Protein AF-A0A658IE90-F1 (afdb_monomer_lite)

pLDDT: mean 82.8, std 13.81, range [33.78, 94.88]

Structure (mmCIF, N/CA/C/O backbone):
data_AF-A0A658IE90-F1
#
_entry.id   AF-A0A658IE90-F1
#
loop_
_atom_site.group_PDB
_atom_site.id
_atom_site.type_symbol
_atom_site.label_atom_id
_atom_site.label_alt_id
_atom_site.label_comp_id
_atom_site.label_asym_id
_atom_site.label_entity_id
_atom_site.label_seq_id
_atom_site.pdbx_PDB_ins_code
_atom_site.Cartn_x
_atom_site.Cartn_y
_atom_site.Cartn_z
_atom_site.occupancy
_atom_site.B_iso_or_equiv
_atom_site.auth_seq_id
_atom_site.auth_comp_id
_atom_site.auth_asym_id
_atom_site.auth_atom_id
_atom_site.pdbx_PDB_model_num
ATOM 1 N N . GLY A 1 1 ? 12.141 -16.699 -29.900 1.00 36.38 1 GLY A N 1
ATOM 2 C CA . GLY A 1 1 ? 13.460 -17.201 -29.459 1.00 36.38 1 GLY A CA 1
ATOM 3 C C . GLY A 1 1 ? 14.662 -16.369 -29.902 1.00 36.38 1 GLY A C 1
ATOM 4 O O . GLY A 1 1 ? 15.698 -16.481 -29.269 1.00 36.38 1 GLY A O 1
ATOM 5 N N . SER A 1 2 ? 14.572 -15.534 -30.948 1.00 44.06 2 SER A N 1
ATOM 6 C CA . SER A 1 2 ? 15.772 -14.944 -31.572 1.00 44.06 2 SER A CA 1
ATOM 7 C C . SER A 1 2 ? 16.321 -13.663 -30.920 1.00 44.06 2 SER A C 1
ATOM 9 O O . SER A 1 2 ? 17.469 -13.331 -31.166 1.00 44.06 2 SER A O 1
ATOM 11 N N . PHE A 1 3 ? 15.559 -12.940 -30.089 1.00 44.03 3 PHE A N 1
ATOM 12 C CA . PHE A 1 3 ? 15.989 -11.619 -29.586 1.00 44.03 3 PHE A CA 1
ATOM 13 C C . PHE A 1 3 ? 16.935 -11.703 -28.373 1.00 44.03 3 PHE A C 1
ATOM 15 O O . PHE A 1 3 ? 17.897 -10.948 -28.271 1.00 44.03 3 PHE A O 1
ATOM 22 N N . ILE A 1 4 ? 16.714 -12.681 -27.488 1.00 50.12 4 ILE A N 1
ATOM 23 C CA . ILE A 1 4 ? 17.532 -12.902 -26.281 1.00 50.12 4 ILE A CA 1
ATOM 24 C C . ILE A 1 4 ? 18.930 -13.423 -26.659 1.00 50.12 4 ILE A C 1
ATOM 26 O O . ILE A 1 4 ? 19.931 -12.989 -26.092 1.00 50.12 4 ILE A O 1
ATOM 30 N N . GLY A 1 5 ? 19.018 -14.290 -27.676 1.00 41.59 5 GLY A N 1
ATOM 31 C CA . GLY A 1 5 ? 20.291 -14.830 -28.165 1.00 41.59 5 GLY A CA 1
ATOM 32 C C . GLY A 1 5 ? 21.178 -13.788 -28.852 1.00 41.59 5 GLY A C 1
ATOM 33 O O . GLY A 1 5 ? 22.400 -13.841 -28.720 1.00 41.59 5 GLY A O 1
ATOM 34 N N . THR A 1 6 ? 20.582 -12.808 -29.538 1.00 48.62 6 THR A N 1
ATOM 35 C CA . THR A 1 6 ? 21.335 -11.726 -30.187 1.00 48.62 6 THR A CA 1
ATOM 36 C C . THR A 1 6 ? 21.892 -10.739 -29.158 1.00 48.62 6 THR A C 1
ATOM 38 O O . THR A 1 6 ? 23.053 -10.362 -29.262 1.00 48.62 6 THR A O 1
ATOM 41 N N . VAL A 1 7 ? 21.135 -10.395 -28.109 1.00 49.53 7 VAL A N 1
ATOM 42 C CA . VAL A 1 7 ? 21.620 -9.512 -27.027 1.00 49.53 7 VAL A CA 1
ATOM 43 C C . VAL A 1 7 ? 22.708 -10.195 -26.184 1.00 49.53 7 VAL A C 1
ATOM 45 O O . VAL A 1 7 ? 23.719 -9.571 -25.869 1.00 49.53 7 VAL A O 1
ATOM 48 N N . GLY A 1 8 ? 22.562 -11.494 -25.890 1.00 44.91 8 GLY A N 1
ATOM 49 C CA . GLY A 1 8 ? 23.567 -12.266 -25.148 1.00 44.91 8 GLY A CA 1
ATOM 50 C C . GLY A 1 8 ? 24.888 -12.462 -25.903 1.00 44.91 8 GLY A C 1
ATOM 51 O O . GLY A 1 8 ? 25.956 -12.393 -25.301 1.00 44.91 8 GLY A O 1
ATOM 52 N N . ARG A 1 9 ? 24.845 -12.646 -27.232 1.00 43.84 9 ARG A N 1
ATOM 53 C CA . ARG A 1 9 ? 26.059 -12.796 -28.058 1.00 43.84 9 ARG A CA 1
ATOM 54 C C . ARG A 1 9 ? 26.788 -11.483 -28.346 1.00 43.84 9 ARG A C 1
ATOM 56 O O . ARG A 1 9 ? 27.992 -11.522 -28.571 1.00 43.84 9 ARG A O 1
ATOM 63 N N . ILE A 1 10 ? 26.103 -10.339 -28.311 1.00 49.25 10 ILE A N 1
ATOM 64 C CA . ILE A 1 10 ? 26.729 -9.026 -28.552 1.00 49.25 10 ILE A CA 1
ATOM 65 C C . ILE A 1 10 ? 27.572 -8.561 -27.349 1.00 49.25 10 ILE A C 1
ATOM 67 O O . ILE A 1 10 ? 28.514 -7.800 -27.524 1.00 49.25 10 ILE A O 1
ATOM 71 N N . SER A 1 11 ? 27.310 -9.044 -26.129 1.00 47.44 11 SER A N 1
ATOM 72 C CA . SER A 1 11 ? 27.977 -8.513 -24.927 1.00 47.44 11 SER A CA 1
ATOM 73 C C . SER A 1 11 ? 29.372 -9.088 -24.632 1.00 47.44 11 SER A C 1
ATOM 75 O O . SER A 1 11 ? 30.164 -8.459 -23.928 1.00 47.44 11 SER A O 1
ATOM 77 N N . LEU A 1 12 ? 29.721 -10.253 -25.189 1.00 49.41 12 LEU A N 1
ATOM 78 C CA . LEU A 1 12 ? 31.049 -10.852 -24.983 1.00 49.41 12 LEU A CA 1
ATOM 79 C C . LEU A 1 12 ? 32.123 -10.292 -25.930 1.00 49.41 12 LEU A C 1
ATOM 81 O O . LEU A 1 12 ? 33.312 -10.477 -25.677 1.00 49.41 12 LEU A O 1
ATOM 85 N N . CYS A 1 13 ? 31.733 -9.554 -26.973 1.00 51.00 13 CYS A N 1
ATOM 86 C CA . CYS A 1 13 ? 32.655 -8.975 -27.945 1.00 51.00 13 CYS A CA 1
ATOM 87 C C . CYS A 1 13 ? 32.326 -7.490 -28.185 1.00 51.00 13 CYS A C 1
ATOM 89 O O . CYS A 1 13 ? 31.414 -7.175 -28.938 1.00 51.00 13 CYS A O 1
ATOM 91 N N . ASN A 1 14 ? 33.146 -6.603 -27.608 1.00 56.28 14 ASN A N 1
ATOM 92 C CA . ASN A 1 14 ? 33.300 -5.164 -27.905 1.00 56.28 14 ASN A CA 1
ATOM 93 C C . ASN A 1 14 ? 32.402 -4.127 -27.186 1.00 56.28 14 ASN A C 1
ATOM 95 O O . ASN A 1 14 ? 31.186 -4.094 -27.329 1.00 56.28 14 ASN A O 1
ATOM 99 N N . GLY A 1 15 ? 33.081 -3.172 -26.523 1.00 60.97 15 GLY A N 1
ATOM 100 C CA . GLY A 1 15 ? 32.589 -1.837 -26.148 1.00 60.97 15 GLY A CA 1
ATOM 101 C C . GLY A 1 15 ? 32.035 -1.689 -24.724 1.00 60.97 15 GLY A C 1
ATOM 102 O O . GLY A 1 15 ? 31.087 -2.370 -24.343 1.00 60.97 15 GLY A O 1
ATOM 103 N N . GLU A 1 16 ? 32.557 -0.727 -23.951 1.00 72.12 16 GLU A N 1
ATOM 104 C CA . GLU A 1 16 ? 32.006 -0.349 -22.632 1.00 72.12 16 GLU A CA 1
ATOM 105 C C . GLU A 1 16 ? 30.507 0.004 -22.718 1.00 72.12 16 GLU A C 1
ATOM 107 O O . GLU A 1 16 ? 29.710 -0.410 -21.879 1.00 72.12 16 GLU A O 1
ATOM 112 N N . ASN A 1 17 ? 30.094 0.662 -23.806 1.00 75.88 17 ASN A N 1
ATOM 113 C CA . ASN A 1 17 ? 28.702 1.035 -24.071 1.00 75.88 17 ASN A CA 1
ATOM 114 C C . ASN A 1 17 ? 27.740 -0.159 -24.194 1.00 75.88 17 ASN A C 1
ATOM 116 O O . ASN A 1 17 ? 26.592 -0.062 -23.759 1.00 75.88 17 ASN A O 1
ATOM 120 N N . GLU A 1 18 ? 28.172 -1.285 -24.767 1.00 80.06 18 GLU A N 1
ATOM 121 C CA . GLU A 1 18 ? 27.313 -2.471 -24.904 1.00 80.06 18 GLU A CA 1
ATOM 122 C C . GLU A 1 18 ? 27.158 -3.207 -23.565 1.00 80.06 18 GLU A C 1
ATOM 124 O O . GLU A 1 18 ? 26.093 -3.758 -23.275 1.00 80.06 18 GLU A O 1
ATOM 129 N N . ARG A 1 19 ? 28.169 -3.129 -22.688 1.00 82.62 19 ARG A N 1
ATOM 130 C CA . ARG A 1 19 ? 28.079 -3.636 -21.309 1.00 82.62 19 ARG A CA 1
ATOM 131 C C . ARG A 1 19 ? 27.068 -2.842 -20.483 1.00 82.62 19 ARG A C 1
ATOM 133 O O . ARG A 1 19 ? 26.204 -3.445 -19.850 1.00 82.62 19 ARG A O 1
ATOM 140 N N . TYR A 1 20 ? 27.108 -1.507 -20.535 1.00 86.12 20 TYR A N 1
ATOM 141 C CA . TYR A 1 20 ? 26.130 -0.669 -19.828 1.00 86.12 20 TYR A CA 1
ATOM 142 C C . TYR A 1 20 ? 24.696 -0.907 -20.319 1.00 86.12 20 TYR A C 1
ATOM 144 O O . TYR A 1 20 ? 23.775 -1.012 -19.510 1.00 86.12 20 TYR A O 1
ATOM 152 N N . ARG A 1 21 ? 24.494 -1.066 -21.634 1.00 87.00 21 ARG A N 1
ATOM 153 C CA . ARG A 1 21 ? 23.177 -1.406 -22.199 1.00 87.00 21 ARG A CA 1
ATOM 154 C C . ARG A 1 21 ? 22.671 -2.764 -21.730 1.00 87.00 21 ARG A C 1
ATOM 156 O O . ARG A 1 21 ? 21.489 -2.870 -21.410 1.00 87.00 21 ARG A O 1
ATOM 163 N N . LEU A 1 22 ? 23.541 -3.775 -21.652 1.00 89.19 22 LEU A N 1
ATOM 164 C CA . LEU A 1 22 ? 23.164 -5.082 -21.118 1.00 89.19 22 LEU A CA 1
ATOM 165 C C . LEU A 1 22 ? 22.741 -4.973 -19.650 1.00 89.19 22 LEU A C 1
ATOM 167 O O . LEU A 1 22 ? 21.700 -5.508 -19.288 1.00 89.19 22 LEU A O 1
ATOM 171 N N . ILE A 1 23 ? 23.502 -4.256 -18.819 1.00 92.00 23 ILE A N 1
ATOM 172 C CA . ILE A 1 23 ? 23.172 -4.072 -17.397 1.00 92.00 23 ILE A CA 1
ATOM 173 C C . ILE A 1 23 ? 21.803 -3.403 -17.243 1.00 92.00 23 ILE A C 1
ATOM 175 O O . ILE A 1 23 ? 20.967 -3.892 -16.486 1.00 92.00 23 ILE A O 1
ATOM 179 N N . LEU A 1 24 ? 21.544 -2.329 -17.995 1.00 92.81 24 LEU A N 1
ATOM 180 C CA . LEU A 1 24 ? 20.250 -1.644 -17.982 1.00 92.81 24 LEU A CA 1
ATOM 181 C C . LEU A 1 24 ? 19.112 -2.565 -18.439 1.00 92.81 24 LEU A C 1
ATOM 183 O O . LEU A 1 24 ? 18.044 -2.580 -17.832 1.00 92.81 24 LEU A O 1
ATOM 187 N N . PHE A 1 25 ? 19.335 -3.360 -19.485 1.00 93.00 25 PHE A N 1
ATOM 188 C CA . PHE A 1 25 ? 18.346 -4.320 -19.967 1.00 93.00 25 PHE A CA 1
ATOM 189 C C . PHE A 1 25 ? 18.060 -5.413 -18.931 1.00 93.00 25 PHE A C 1
ATOM 191 O O . PHE A 1 25 ? 16.903 -5.711 -18.646 1.00 93.00 25 PHE A O 1
ATOM 198 N N . CYS A 1 26 ? 19.103 -5.971 -18.318 1.00 93.81 26 CYS A N 1
ATOM 199 C CA . CYS A 1 26 ? 18.981 -6.959 -17.255 1.00 93.81 26 CYS A CA 1
ATOM 200 C C . CYS A 1 26 ? 18.247 -6.388 -16.036 1.00 93.81 26 CYS A C 1
ATOM 202 O O . CYS A 1 26 ? 17.347 -7.046 -15.523 1.00 93.81 26 CYS A O 1
ATOM 204 N N . ASN A 1 27 ? 18.560 -5.158 -15.613 1.00 93.31 27 ASN A N 1
ATOM 205 C CA . ASN A 1 27 ? 17.876 -4.486 -14.504 1.00 93.31 27 ASN A CA 1
ATOM 206 C C . ASN A 1 27 ? 16.385 -4.229 -14.789 1.00 93.31 27 ASN A C 1
ATOM 208 O O . ASN A 1 27 ? 15.568 -4.256 -13.870 1.00 93.31 27 ASN A O 1
ATOM 212 N N . LEU A 1 28 ? 16.015 -4.012 -16.053 1.00 94.19 28 LEU A N 1
ATOM 213 C CA . LEU A 1 28 ? 14.619 -3.869 -16.460 1.00 94.19 28 LEU A CA 1
ATOM 214 C C . LEU A 1 28 ? 13.890 -5.220 -16.505 1.00 94.19 28 LEU A C 1
ATOM 216 O O . LEU A 1 28 ? 12.791 -5.346 -15.977 1.00 94.19 28 LEU A O 1
ATOM 220 N N . VAL A 1 29 ? 14.482 -6.228 -17.148 1.00 94.19 29 VAL A N 1
ATOM 221 C CA . VAL A 1 29 ? 13.777 -7.470 -17.503 1.00 94.19 29 VAL A CA 1
ATOM 222 C C . VAL A 1 29 ? 13.822 -8.510 -16.391 1.00 94.19 29 VAL A C 1
ATOM 224 O O . VAL A 1 29 ? 12.800 -9.140 -16.120 1.00 94.19 29 VAL A O 1
ATOM 227 N N . ILE A 1 30 ? 14.973 -8.707 -15.741 1.00 94.44 30 ILE A N 1
ATOM 228 C CA . ILE A 1 30 ? 15.149 -9.791 -14.762 1.00 94.44 30 ILE A CA 1
ATOM 229 C C . ILE A 1 30 ? 14.222 -9.602 -13.556 1.00 94.44 30 ILE A C 1
ATOM 231 O O . ILE A 1 30 ? 13.464 -10.529 -13.274 1.00 94.44 30 ILE A O 1
ATOM 235 N N . PRO A 1 31 ? 14.197 -8.444 -12.867 1.00 92.62 31 PRO A N 1
ATOM 236 C CA . PRO A 1 31 ? 13.374 -8.288 -11.671 1.00 92.62 31 PRO A CA 1
ATOM 237 C C . PRO A 1 31 ? 11.880 -8.333 -11.996 1.00 92.62 31 PRO A C 1
ATOM 239 O O . PRO A 1 31 ? 11.122 -8.982 -11.281 1.00 92.62 31 PRO A O 1
ATOM 242 N N . VAL A 1 32 ? 11.462 -7.722 -13.112 1.00 93.06 32 VAL A N 1
ATOM 243 C CA . VAL A 1 32 ? 10.063 -7.744 -13.567 1.00 93.06 32 VAL A CA 1
ATOM 244 C C . VAL A 1 32 ? 9.608 -9.169 -13.873 1.00 93.06 32 VAL A C 1
ATOM 246 O O . VAL A 1 32 ? 8.568 -9.599 -13.381 1.00 93.06 32 VAL A O 1
ATOM 249 N N . THR A 1 33 ? 10.404 -9.926 -14.631 1.00 93.31 33 THR A N 1
ATOM 250 C CA . THR A 1 33 ? 10.071 -11.313 -14.992 1.00 93.31 33 THR A CA 1
ATOM 251 C C . THR A 1 33 ? 10.084 -12.221 -13.768 1.00 93.31 33 THR A C 1
ATOM 253 O O . THR A 1 33 ? 9.188 -13.040 -13.599 1.00 93.31 33 THR A O 1
ATOM 256 N N . LEU A 1 34 ? 11.075 -12.065 -12.889 1.00 93.06 34 LEU A N 1
ATOM 257 C CA . LEU A 1 34 ? 11.198 -12.866 -11.677 1.00 93.06 34 LEU A CA 1
ATOM 258 C C . LEU A 1 34 ? 10.009 -12.638 -10.739 1.00 93.06 34 LEU A C 1
ATOM 260 O O . LEU A 1 34 ? 9.373 -13.605 -10.332 1.00 93.06 34 LEU A O 1
ATOM 264 N N . VAL A 1 35 ? 9.653 -11.382 -10.452 1.00 91.56 35 VAL A N 1
ATOM 265 C CA . VAL A 1 35 ? 8.481 -11.077 -9.616 1.00 91.56 35 VAL A CA 1
ATOM 266 C C . VAL A 1 35 ? 7.197 -11.542 -10.295 1.00 91.56 35 VAL A C 1
ATOM 268 O O . VAL A 1 35 ? 6.346 -12.098 -9.615 1.00 91.56 35 VAL A O 1
ATOM 271 N N . PHE A 1 36 ? 7.057 -11.382 -11.615 1.00 91.75 36 PHE A N 1
ATOM 272 C CA . PHE A 1 36 ? 5.899 -11.885 -12.360 1.00 91.75 36 PHE A CA 1
ATOM 273 C C . PHE A 1 36 ? 5.723 -13.403 -12.212 1.00 91.75 36 PHE A C 1
ATOM 275 O O . PHE A 1 36 ? 4.625 -13.861 -11.905 1.00 91.75 36 PHE A O 1
ATOM 282 N N . LEU A 1 37 ? 6.803 -14.176 -12.362 1.00 94.12 37 LEU A N 1
ATOM 283 C CA . LEU A 1 37 ? 6.774 -15.632 -12.204 1.00 94.12 37 LEU A CA 1
ATOM 284 C C . LEU A 1 37 ? 6.452 -16.044 -10.766 1.00 94.12 37 LEU A C 1
ATOM 286 O O . LEU A 1 37 ? 5.593 -16.893 -10.549 1.00 94.12 37 LEU A O 1
ATOM 290 N N . ILE A 1 38 ? 7.097 -15.416 -9.778 1.00 92.69 38 ILE A N 1
ATOM 291 C CA . ILE A 1 38 ? 6.811 -15.684 -8.361 1.00 92.69 38 ILE A CA 1
ATOM 292 C C . ILE A 1 38 ? 5.375 -15.269 -8.018 1.00 92.69 38 ILE A C 1
ATOM 294 O O . ILE A 1 38 ? 4.737 -15.887 -7.161 1.00 92.69 38 ILE A O 1
ATOM 298 N N . SER A 1 39 ? 4.834 -14.269 -8.725 1.00 91.25 39 SER A N 1
ATOM 299 C CA . SER A 1 39 ? 3.511 -13.738 -8.436 1.00 91.25 39 SER A CA 1
ATOM 300 C C . SER A 1 39 ? 2.371 -14.740 -8.658 1.00 91.25 39 SER A C 1
ATOM 302 O O . SER A 1 39 ? 1.251 -14.488 -8.215 1.00 91.25 39 SER A O 1
ATOM 304 N N . TRP A 1 40 ? 2.642 -15.868 -9.323 1.00 91.31 40 TRP A N 1
ATOM 305 C CA . TRP A 1 40 ? 1.679 -16.952 -9.513 1.00 91.31 40 TRP A CA 1
ATOM 306 C C . TRP A 1 40 ? 1.368 -17.717 -8.219 1.00 91.31 40 TRP A C 1
ATOM 308 O O . TRP A 1 40 ? 0.289 -18.289 -8.086 1.00 91.31 40 TRP A O 1
ATOM 318 N N . TRP A 1 41 ? 2.299 -17.715 -7.259 1.00 91.00 41 TRP A N 1
ATOM 319 C CA . TRP A 1 41 ? 2.117 -18.357 -5.952 1.00 91.00 41 TRP A CA 1
ATOM 320 C C . TRP A 1 41 ? 1.740 -17.368 -4.850 1.00 91.00 41 TRP A C 1
ATOM 322 O O . TRP A 1 41 ? 1.049 -17.733 -3.903 1.00 91.00 41 TRP A O 1
ATOM 332 N N . MET A 1 42 ? 2.196 -16.120 -4.950 1.00 82.38 42 MET A N 1
ATOM 333 C CA . MET A 1 42 ? 1.957 -15.077 -3.950 1.00 82.38 42 MET A CA 1
ATOM 334 C C . MET A 1 42 ? 1.705 -13.747 -4.658 1.00 82.38 42 MET A C 1
ATOM 336 O O . MET A 1 42 ? 2.445 -13.445 -5.578 1.00 82.38 42 MET A O 1
ATOM 340 N N . PRO A 1 43 ? 0.751 -12.897 -4.250 1.00 80.19 43 PRO A N 1
ATOM 341 C CA . PRO A 1 43 ? 0.451 -11.642 -4.946 1.00 80.19 43 PRO A CA 1
ATOM 342 C C . PRO A 1 43 ? 1.537 -10.571 -4.711 1.00 80.19 43 PRO A C 1
ATOM 344 O O . PRO A 1 43 ? 1.345 -9.609 -3.970 1.00 80.19 43 PRO A O 1
ATOM 347 N N . LEU A 1 44 ? 2.707 -10.750 -5.330 1.00 84.19 44 LEU A N 1
ATOM 348 C CA . LEU A 1 44 ? 3.871 -9.866 -5.217 1.00 84.19 44 LEU A CA 1
ATOM 349 C C . LEU A 1 44 ? 3.950 -8.835 -6.346 1.00 84.19 44 LEU A C 1
ATOM 351 O O . LEU A 1 44 ? 4.787 -7.940 -6.282 1.00 84.19 44 LEU A O 1
ATOM 355 N N . PHE A 1 45 ? 3.108 -8.929 -7.376 1.00 85.44 45 PHE A N 1
ATOM 356 C CA . PHE A 1 45 ? 3.122 -7.992 -8.498 1.00 85.44 45 PHE A CA 1
ATOM 357 C C . PHE A 1 45 ? 2.476 -6.648 -8.119 1.00 85.44 45 PHE A C 1
ATOM 359 O O . PHE A 1 45 ? 1.308 -6.394 -8.398 1.00 85.44 45 PHE A O 1
ATOM 366 N N . ILE A 1 46 ? 3.245 -5.795 -7.437 1.00 83.88 46 ILE A N 1
ATOM 367 C CA . ILE A 1 46 ? 2.827 -4.457 -7.002 1.00 83.88 46 ILE A CA 1
ATOM 368 C C . ILE A 1 46 ? 3.773 -3.414 -7.600 1.00 83.88 46 ILE A C 1
ATOM 370 O O . ILE A 1 46 ? 4.986 -3.516 -7.423 1.00 83.88 46 ILE A O 1
ATOM 374 N N . ASP A 1 47 ? 3.219 -2.373 -8.230 1.00 82.19 47 ASP A N 1
ATOM 375 C CA . ASP A 1 47 ? 3.944 -1.337 -8.989 1.00 82.19 47 ASP A CA 1
ATOM 376 C C . ASP A 1 47 ? 5.177 -0.771 -8.269 1.00 82.19 47 ASP A C 1
ATOM 378 O O . ASP A 1 47 ? 6.236 -0.573 -8.867 1.00 82.19 47 ASP A O 1
ATOM 382 N N . ARG A 1 48 ? 5.074 -0.565 -6.949 1.00 83.69 48 ARG A N 1
ATOM 383 C CA . ARG A 1 48 ? 6.159 -0.020 -6.114 1.00 83.69 48 ARG A CA 1
ATOM 384 C C . ARG A 1 48 ? 7.431 -0.870 -6.105 1.00 83.69 48 ARG A C 1
ATOM 386 O O . ARG A 1 48 ? 8.510 -0.325 -5.896 1.00 83.69 48 ARG A O 1
ATOM 393 N N . TYR A 1 49 ? 7.331 -2.176 -6.345 1.00 86.12 49 TYR A N 1
ATOM 394 C CA . TYR A 1 49 ? 8.500 -3.049 -6.419 1.00 86.12 49 TYR A CA 1
ATOM 395 C C . TYR A 1 49 ? 9.249 -2.922 -7.741 1.00 86.12 49 TYR A C 1
ATOM 397 O O . TYR A 1 49 ? 10.373 -3.386 -7.828 1.00 86.12 49 TYR A O 1
ATOM 405 N N . PHE A 1 50 ? 8.691 -2.264 -8.757 1.00 89.62 50 PHE A N 1
ATOM 406 C CA . PHE A 1 50 ? 9.353 -2.096 -10.052 1.00 89.62 50 PHE A CA 1
ATOM 407 C C . PHE A 1 50 ? 10.000 -0.727 -10.226 1.00 89.62 50 PHE A C 1
ATOM 409 O O . PHE A 1 50 ? 10.581 -0.457 -11.276 1.00 89.62 50 PHE A O 1
ATOM 416 N N . PHE A 1 51 ? 9.956 0.128 -9.199 1.00 89.38 51 PHE A N 1
ATOM 417 C CA . PHE A 1 51 ? 10.522 1.472 -9.272 1.00 89.38 51 PHE A CA 1
ATOM 418 C C . PHE A 1 51 ? 12.006 1.450 -9.675 1.00 89.38 51 PHE A C 1
ATOM 420 O O . PHE A 1 51 ? 12.406 2.165 -10.590 1.00 89.38 51 PHE A O 1
ATOM 427 N N . PHE A 1 52 ? 12.812 0.562 -9.085 1.00 89.06 52 PHE A N 1
ATOM 428 C CA . PHE A 1 52 ? 14.238 0.453 -9.412 1.00 89.06 52 PHE A CA 1
ATOM 429 C C . PHE A 1 52 ? 14.498 -0.083 -10.831 1.00 89.06 52 PHE A C 1
ATOM 431 O O . PHE A 1 52 ? 15.411 0.389 -11.509 1.00 89.06 52 PHE A O 1
ATOM 438 N N . SER A 1 53 ? 13.680 -1.020 -11.319 1.00 92.69 53 SER A N 1
ATOM 439 C CA . SER A 1 53 ? 13.743 -1.511 -12.703 1.00 92.69 53 SER A CA 1
ATOM 440 C C . SER A 1 53 ? 13.321 -0.439 -13.705 1.00 92.69 53 SER A C 1
ATOM 442 O O . SER A 1 53 ? 13.905 -0.327 -14.783 1.00 92.69 53 SER A O 1
ATOM 444 N N . SER A 1 54 ? 12.347 0.397 -13.336 1.00 90.38 54 SER A N 1
ATOM 445 C CA . SER A 1 54 ? 11.830 1.464 -14.196 1.00 90.38 54 SER A CA 1
ATOM 446 C C . SER A 1 54 ? 12.883 2.529 -14.534 1.00 90.38 54 SER A C 1
ATOM 448 O O . SER A 1 54 ? 12.840 3.110 -15.618 1.00 90.38 54 SER A O 1
ATOM 450 N N . LEU A 1 55 ? 13.894 2.720 -13.673 1.00 90.62 55 LEU A N 1
ATOM 451 C CA . LEU A 1 55 ? 15.003 3.657 -13.900 1.00 90.62 55 LEU A CA 1
ATOM 452 C C . LEU A 1 55 ? 15.843 3.315 -15.139 1.00 90.62 55 LEU A C 1
ATOM 454 O O . LEU A 1 55 ? 16.521 4.182 -15.687 1.00 90.62 55 LEU A O 1
ATOM 458 N N . SER A 1 56 ? 15.788 2.070 -15.619 1.00 92.69 56 SER A N 1
ATOM 459 C CA . SER A 1 56 ? 16.472 1.665 -16.848 1.00 92.69 56 SER A CA 1
ATOM 460 C C . SER A 1 56 ? 15.729 2.064 -18.125 1.00 92.69 56 SER A C 1
ATOM 462 O O . SER A 1 56 ? 16.339 2.066 -19.193 1.00 92.69 56 SER A O 1
ATOM 464 N N . ILE A 1 57 ? 14.448 2.445 -18.041 1.00 89.12 57 ILE A N 1
ATOM 465 C CA . ILE A 1 57 ? 13.626 2.789 -19.210 1.00 89.12 57 ILE A CA 1
ATOM 466 C C . ILE A 1 57 ? 14.146 4.052 -19.921 1.00 89.12 57 ILE A C 1
ATOM 468 O O . ILE A 1 57 ? 14.408 3.954 -21.122 1.00 89.12 57 ILE A O 1
ATOM 472 N N . PRO A 1 58 ? 14.364 5.210 -19.255 1.00 88.00 58 PRO A N 1
ATOM 473 C CA . PRO A 1 58 ? 14.823 6.421 -19.941 1.00 88.00 58 PRO A CA 1
ATOM 474 C C . PRO A 1 58 ? 16.153 6.272 -20.706 1.00 88.00 58 PRO A C 1
ATOM 476 O O . PRO A 1 58 ? 16.188 6.645 -21.882 1.00 88.00 58 PRO A O 1
ATOM 479 N N . PRO A 1 59 ? 17.241 5.707 -20.134 1.00 88.50 59 PRO A N 1
ATOM 480 C CA . PRO A 1 59 ? 18.503 5.574 -20.864 1.00 88.50 59 PRO A CA 1
ATOM 481 C C . PRO A 1 59 ? 18.430 4.544 -22.003 1.00 88.50 59 PRO A C 1
ATOM 483 O O . PRO A 1 59 ? 19.039 4.756 -23.054 1.00 88.50 59 PRO A O 1
ATOM 486 N N . LEU A 1 60 ? 17.659 3.458 -21.850 1.00 87.88 60 LEU A N 1
ATOM 487 C CA . LEU A 1 60 ? 17.430 2.496 -22.936 1.00 87.88 60 LEU A CA 1
ATOM 488 C C . LEU A 1 60 ? 16.622 3.120 -24.078 1.00 87.88 60 LEU A C 1
ATOM 490 O O . LEU A 1 60 ? 16.979 2.951 -25.245 1.00 87.88 60 LEU A O 1
ATOM 494 N N . LEU A 1 61 ? 15.573 3.878 -23.750 1.00 84.88 61 LEU A N 1
ATOM 495 C CA . LEU A 1 61 ? 14.764 4.605 -24.724 1.00 84.88 61 LEU A CA 1
ATOM 496 C C . LEU A 1 61 ? 15.613 5.634 -25.482 1.00 84.88 61 LEU A C 1
ATOM 498 O O . LEU A 1 61 ? 15.552 5.692 -26.707 1.00 84.88 61 LEU A O 1
ATOM 502 N N . ALA A 1 62 ? 16.454 6.398 -24.779 1.00 84.44 62 ALA A N 1
ATOM 503 C CA . ALA A 1 62 ? 17.373 7.349 -25.399 1.00 84.44 62 ALA A CA 1
ATOM 504 C C . ALA A 1 62 ? 18.340 6.650 -26.371 1.00 84.44 62 ALA A C 1
ATOM 506 O O . ALA A 1 62 ? 18.489 7.078 -27.516 1.00 84.44 62 ALA A O 1
ATOM 507 N N . ALA A 1 63 ? 18.941 5.528 -25.962 1.00 84.94 63 ALA A N 1
ATOM 508 C CA . ALA A 1 63 ? 19.817 4.740 -26.827 1.00 84.94 63 ALA A CA 1
ATOM 509 C C . ALA A 1 63 ? 19.092 4.216 -28.081 1.00 84.94 63 ALA A C 1
ATOM 511 O O . ALA A 1 63 ? 19.660 4.247 -29.173 1.00 84.94 63 ALA A O 1
ATOM 512 N N . LEU A 1 64 ? 17.837 3.779 -27.950 1.00 81.94 64 LEU A N 1
ATOM 513 C CA . LEU A 1 64 ? 17.000 3.365 -29.080 1.00 81.94 64 LEU A CA 1
ATOM 514 C C . LEU A 1 64 ? 16.716 4.537 -30.027 1.00 81.94 64 LEU A C 1
ATOM 516 O O . LEU A 1 64 ? 16.920 4.406 -31.232 1.00 81.94 64 LEU A O 1
ATOM 520 N N . LEU A 1 65 ? 16.331 5.698 -29.491 1.00 80.38 65 LEU A N 1
ATOM 521 C CA . LEU A 1 65 ? 16.011 6.903 -30.263 1.00 80.38 65 LEU A CA 1
ATOM 522 C C . LEU A 1 65 ? 17.200 7.422 -31.086 1.00 80.38 65 LEU A C 1
ATOM 524 O O . LEU A 1 65 ? 17.000 7.898 -32.202 1.00 80.38 65 LEU A O 1
ATOM 528 N N . THR A 1 66 ? 18.441 7.272 -30.605 1.00 81.00 66 THR A N 1
ATOM 529 C CA . THR A 1 66 ? 19.640 7.670 -31.380 1.00 81.00 66 THR A CA 1
ATOM 530 C C . THR A 1 66 ? 19.851 6.866 -32.665 1.00 81.00 66 THR A C 1
ATOM 532 O O . THR A 1 66 ? 20.537 7.334 -33.571 1.00 81.00 66 THR A O 1
ATOM 535 N N . ARG A 1 67 ? 19.257 5.671 -32.778 1.00 78.69 67 ARG A N 1
ATOM 536 C CA . ARG A 1 67 ? 19.374 4.805 -33.966 1.00 78.69 67 ARG A CA 1
ATOM 537 C C . ARG A 1 67 ? 18.280 5.056 -35.006 1.00 78.69 67 ARG A C 1
ATOM 539 O O . ARG A 1 67 ? 18.298 4.467 -36.084 1.00 78.69 67 ARG A O 1
ATOM 546 N N . VAL A 1 68 ? 17.315 5.909 -34.684 1.00 79.38 68 VAL A N 1
ATOM 547 C CA . VAL A 1 68 ? 16.131 6.180 -35.497 1.00 79.38 68 VAL A CA 1
ATOM 548 C C . VAL A 1 68 ? 16.355 7.423 -36.366 1.00 79.38 68 VAL A C 1
ATOM 550 O O . VAL A 1 68 ? 16.976 8.396 -35.944 1.00 79.38 68 VAL A O 1
ATOM 553 N N . LYS A 1 69 ? 15.801 7.436 -37.589 1.00 80.44 69 LYS A N 1
ATOM 554 C CA . LYS A 1 69 ? 15.778 8.638 -38.446 1.00 80.44 69 LYS A CA 1
ATOM 555 C C . LYS A 1 69 ? 15.156 9.828 -37.695 1.00 80.44 69 LYS A C 1
ATOM 557 O O . LYS A 1 69 ? 14.100 9.681 -37.084 1.00 80.44 69 LYS A O 1
ATOM 562 N N . LYS A 1 70 ? 15.751 11.025 -37.807 1.00 77.25 70 LYS A N 1
ATOM 563 C CA . LYS A 1 70 ? 15.348 12.239 -37.056 1.00 77.25 70 LYS A CA 1
ATOM 564 C C . LYS A 1 70 ? 13.833 12.514 -37.058 1.00 77.25 70 LYS A C 1
ATOM 566 O O . LYS A 1 70 ? 13.286 12.852 -36.015 1.00 77.25 70 LYS A O 1
ATOM 571 N N . ALA A 1 71 ? 13.155 12.305 -38.189 1.00 73.94 71 ALA A N 1
ATOM 572 C CA . ALA A 1 71 ? 11.707 12.505 -38.308 1.00 73.94 71 ALA A CA 1
ATOM 573 C C . ALA A 1 71 ? 10.874 11.538 -37.437 1.00 73.94 71 ALA A C 1
ATOM 575 O O . ALA A 1 71 ? 9.898 11.950 -36.820 1.00 73.94 71 ALA A O 1
ATOM 576 N N . PHE A 1 72 ? 11.276 10.267 -37.332 1.00 80.06 72 PHE A N 1
ATOM 577 C CA . PHE A 1 72 ? 10.572 9.269 -36.514 1.00 80.06 72 PHE A CA 1
ATOM 578 C C . PHE A 1 72 ? 10.950 9.383 -35.029 1.00 80.06 72 PHE A C 1
ATOM 580 O O . PHE A 1 72 ? 10.129 9.116 -34.161 1.00 80.06 72 PHE A O 1
ATOM 587 N N . CYS A 1 73 ? 12.158 9.871 -34.726 1.00 81.00 73 CYS A N 1
ATOM 588 C CA . CYS A 1 73 ? 12.598 10.155 -33.358 1.00 81.00 73 CYS A CA 1
ATOM 589 C C . CYS A 1 73 ? 11.709 11.211 -32.672 1.00 81.00 73 CYS A C 1
ATOM 591 O O . CYS A 1 73 ? 11.237 10.984 -31.557 1.00 81.00 73 CYS A O 1
ATOM 593 N N . GLY A 1 74 ? 11.401 12.316 -33.365 1.00 82.81 74 GLY A N 1
ATOM 594 C CA . GLY A 1 74 ? 10.499 13.352 -32.845 1.00 82.81 74 GLY A CA 1
ATOM 595 C C . GLY A 1 74 ? 9.080 12.837 -32.589 1.00 82.81 74 GLY A C 1
ATOM 596 O O . GLY A 1 74 ? 8.501 13.119 -31.542 1.00 82.81 74 GLY A O 1
ATOM 597 N N . PHE A 1 75 ? 8.549 12.013 -33.499 1.00 85.25 75 PHE A N 1
ATOM 598 C CA . PHE A 1 75 ? 7.244 11.372 -33.325 1.00 85.25 75 PHE A CA 1
ATOM 599 C C . PHE A 1 75 ? 7.219 10.428 -32.113 1.00 85.25 75 PHE A C 1
ATOM 601 O O . PHE A 1 75 ? 6.332 10.540 -31.270 1.00 85.25 75 PHE A O 1
ATOM 608 N N . CYS A 1 76 ? 8.214 9.545 -31.967 1.00 82.88 76 CYS A N 1
ATOM 609 C CA . CYS A 1 76 ? 8.312 8.643 -30.816 1.00 82.88 76 CYS A CA 1
ATOM 610 C C . CYS A 1 76 ? 8.411 9.394 -29.485 1.00 82.88 76 CYS A C 1
ATOM 612 O O . CYS A 1 76 ? 7.779 8.995 -28.509 1.00 82.88 76 CYS A O 1
ATOM 614 N N . PHE A 1 77 ? 9.181 10.483 -29.442 1.00 84.38 77 PHE A N 1
ATOM 615 C CA . PHE A 1 77 ? 9.312 11.304 -28.242 1.00 84.38 77 PHE A CA 1
ATOM 616 C C . PHE A 1 77 ? 7.999 12.010 -27.875 1.00 84.38 77 PHE A C 1
ATOM 618 O O . PHE A 1 77 ? 7.616 12.033 -26.704 1.00 84.38 77 PHE A O 1
ATOM 625 N N . LEU A 1 78 ? 7.277 12.535 -28.872 1.00 88.25 78 LEU A N 1
ATOM 626 C CA . LEU A 1 78 ? 5.962 13.145 -28.676 1.00 88.25 78 LEU A CA 1
ATOM 627 C C . LEU A 1 78 ? 4.968 12.120 -28.122 1.00 88.25 78 LEU A C 1
ATOM 629 O O . LEU A 1 78 ? 4.336 12.382 -27.103 1.00 88.25 78 LEU A O 1
ATOM 633 N N . VAL A 1 79 ? 4.885 10.932 -28.730 1.00 87.81 79 VAL A N 1
ATOM 634 C CA . VAL A 1 79 ? 4.011 9.843 -28.262 1.00 87.81 79 VAL A CA 1
ATOM 635 C C . VAL A 1 79 ? 4.366 9.424 -26.834 1.00 87.81 79 VAL A C 1
ATOM 637 O O . VAL A 1 79 ? 3.473 9.306 -26.000 1.00 87.81 79 VAL A O 1
ATOM 640 N N . PHE A 1 80 ? 5.654 9.249 -26.523 1.00 86.06 80 PHE A N 1
ATOM 641 C CA . PHE A 1 80 ? 6.107 8.909 -25.172 1.00 86.06 80 PHE A CA 1
ATOM 642 C C . PHE A 1 80 ? 5.681 9.966 -24.145 1.00 86.06 80 PHE A C 1
ATOM 644 O O . PHE A 1 80 ? 5.120 9.630 -23.103 1.00 86.06 80 PHE A O 1
ATOM 651 N N . THR A 1 81 ? 5.887 11.245 -24.464 1.00 87.62 81 THR A N 1
ATOM 652 C CA . THR A 1 81 ? 5.520 12.366 -23.588 1.00 87.62 81 THR A CA 1
ATOM 653 C C . THR A 1 81 ? 4.006 12.455 -23.398 1.00 87.62 81 THR A C 1
ATOM 655 O O . THR A 1 81 ? 3.543 12.690 -22.285 1.00 87.62 81 THR A O 1
ATOM 658 N N . LEU A 1 82 ? 3.227 12.220 -24.457 1.00 91.19 82 LEU A N 1
ATOM 659 C CA . LEU A 1 82 ? 1.767 12.240 -24.402 1.00 91.19 82 LEU A CA 1
ATOM 660 C C . LEU A 1 82 ? 1.222 11.099 -23.532 1.00 91.19 82 LEU A C 1
ATOM 662 O O . LEU A 1 82 ? 0.369 11.340 -22.685 1.00 91.19 82 LEU A O 1
ATOM 666 N N . LEU A 1 83 ? 1.741 9.878 -23.695 1.00 87.81 83 LEU A N 1
ATOM 667 C CA . LEU A 1 83 ? 1.341 8.719 -22.891 1.00 87.81 83 LEU A CA 1
ATOM 668 C C . LEU A 1 83 ? 1.710 8.900 -21.416 1.00 87.81 83 LEU A C 1
ATOM 670 O O . LEU A 1 83 ? 0.878 8.669 -20.539 1.00 87.81 83 LEU A O 1
ATOM 674 N N . PHE A 1 84 ? 2.936 9.348 -21.137 1.00 85.25 84 PHE A N 1
ATOM 675 C CA . PHE A 1 84 ? 3.392 9.570 -19.767 1.00 85.25 84 PHE A CA 1
ATOM 676 C C . PHE A 1 84 ? 2.632 10.724 -19.101 1.00 85.25 84 PHE A C 1
ATOM 678 O O . PHE A 1 84 ? 2.165 10.593 -17.972 1.00 85.25 84 PHE A O 1
ATOM 685 N N . GLY A 1 85 ? 2.438 11.831 -19.823 1.00 86.12 85 GLY A N 1
ATOM 686 C CA . GLY A 1 85 ? 1.662 12.980 -19.363 1.00 86.12 85 GLY A CA 1
ATOM 687 C C . GLY A 1 85 ? 0.193 12.638 -19.117 1.00 86.12 85 GLY A C 1
ATOM 688 O O . GLY A 1 85 ? -0.360 13.040 -18.096 1.00 86.12 85 GLY A O 1
ATOM 689 N N . TYR A 1 86 ? -0.423 11.840 -19.993 1.00 87.94 86 TYR A N 1
ATOM 690 C CA . TYR A 1 86 ? -1.787 11.344 -19.804 1.00 87.94 86 TYR A CA 1
ATOM 691 C C . TYR A 1 86 ? -1.902 10.465 -18.555 1.00 87.94 86 TYR A C 1
ATOM 693 O O . TYR A 1 86 ? -2.809 10.665 -17.745 1.00 87.94 86 TYR A O 1
ATOM 701 N N . GLY A 1 87 ? -0.953 9.542 -18.366 1.00 84.00 87 GLY A N 1
ATOM 702 C CA . GLY A 1 87 ? -0.880 8.702 -17.173 1.00 84.00 87 GLY A CA 1
ATOM 703 C C . GLY A 1 87 ? -0.759 9.529 -15.895 1.00 84.00 87 GLY A C 1
ATOM 704 O O . GLY A 1 87 ? -1.531 9.331 -14.964 1.00 84.00 87 GLY A O 1
ATOM 705 N N . LEU A 1 88 ? 0.145 10.512 -15.865 1.00 82.94 88 LEU A N 1
ATOM 706 C CA . LEU A 1 88 ? 0.287 11.422 -14.725 1.00 82.94 88 LEU A CA 1
ATOM 707 C C . LEU A 1 88 ? -0.984 12.233 -14.464 1.00 82.94 88 LEU A C 1
ATOM 709 O O . LEU A 1 88 ? -1.397 12.363 -13.315 1.00 82.94 88 LEU A O 1
ATOM 713 N N . TYR A 1 89 ? -1.615 12.763 -15.511 1.00 83.44 89 TYR A N 1
ATOM 714 C CA . TYR A 1 89 ? -2.834 13.554 -15.375 1.00 83.44 89 TYR A CA 1
ATOM 715 C C . TYR A 1 89 ? -3.971 12.743 -14.740 1.00 83.44 89 TYR A C 1
ATOM 717 O O . TYR A 1 89 ? -4.622 13.225 -13.817 1.00 83.44 89 TYR A O 1
ATOM 725 N N . HIS A 1 90 ? -4.168 11.495 -15.176 1.00 82.19 90 HIS A N 1
ATOM 726 C CA . HIS A 1 90 ? -5.218 10.622 -14.641 1.00 82.19 90 HIS A CA 1
ATOM 727 C C . HIS A 1 90 ? -4.877 9.970 -13.297 1.00 82.19 90 HIS A C 1
ATOM 729 O O . HIS A 1 90 ? -5.787 9.605 -12.558 1.00 82.19 90 HIS A O 1
ATOM 735 N N . ASN A 1 91 ? -3.595 9.819 -12.961 1.00 77.81 91 ASN A N 1
ATOM 736 C CA . ASN A 1 91 ? -3.174 9.174 -11.715 1.00 77.81 91 ASN A CA 1
ATOM 737 C C . ASN A 1 91 ? -3.222 10.109 -10.491 1.00 77.81 91 ASN A C 1
ATOM 739 O O . ASN A 1 91 ? -2.880 9.708 -9.381 1.00 77.81 91 ASN A O 1
ATOM 743 N N . ASN A 1 92 ? -3.639 11.364 -10.668 1.00 69.31 92 ASN A N 1
ATOM 744 C CA . ASN A 1 92 ? -3.910 12.253 -9.548 1.00 69.31 92 ASN A CA 1
ATOM 745 C C . ASN A 1 92 ? -5.359 12.054 -9.085 1.00 69.31 92 ASN A C 1
ATOM 747 O O . ASN A 1 92 ? -6.276 12.302 -9.873 1.00 69.31 92 ASN A O 1
ATOM 751 N N . PRO A 1 93 ? -5.607 11.644 -7.826 1.00 69.06 93 PRO A N 1
ATOM 752 C CA . PRO A 1 93 ? -6.966 11.586 -7.314 1.00 69.06 93 PRO A CA 1
ATOM 753 C C . PRO A 1 93 ? -7.571 12.993 -7.370 1.00 69.06 93 PRO A C 1
ATOM 755 O O . PRO A 1 93 ? -7.112 13.919 -6.704 1.00 69.06 93 PRO A O 1
ATOM 758 N N . THR A 1 94 ? -8.612 13.161 -8.185 1.00 66.75 94 THR A N 1
ATOM 759 C CA . THR A 1 94 ? -9.348 14.429 -8.333 1.00 66.75 94 THR A CA 1
ATOM 760 C C . THR A 1 94 ? -10.050 14.842 -7.042 1.00 66.75 94 THR A C 1
ATOM 762 O O . THR A 1 94 ? -10.337 16.022 -6.838 1.00 66.75 94 THR A O 1
ATOM 765 N N . ARG A 1 95 ? -10.302 13.884 -6.144 1.00 70.38 95 ARG A N 1
ATOM 766 C CA . ARG A 1 95 ? -10.905 14.120 -4.836 1.00 70.38 95 ARG A CA 1
ATOM 767 C C . ARG A 1 95 ? -9.822 14.226 -3.766 1.00 70.38 95 ARG A C 1
ATOM 769 O O . ARG A 1 95 ? -9.017 13.314 -3.595 1.00 70.38 95 ARG A O 1
ATOM 776 N N . LYS A 1 96 ? -9.829 15.342 -3.033 1.00 70.31 96 LYS A N 1
ATOM 777 C CA . LYS A 1 96 ? -9.017 15.506 -1.821 1.00 70.31 96 LYS A CA 1
ATOM 778 C C . LYS A 1 96 ? -9.410 14.439 -0.802 1.00 70.31 96 LYS A C 1
ATOM 780 O O . LYS A 1 96 ? -10.581 14.087 -0.706 1.00 70.31 96 LYS A O 1
ATOM 785 N N . ASP A 1 97 ? -8.434 13.966 -0.038 1.00 74.19 97 ASP A N 1
ATOM 786 C CA . ASP A 1 97 ? -8.684 13.026 1.046 1.00 74.19 97 ASP A CA 1
ATOM 787 C C . ASP A 1 97 ? -9.625 13.652 2.098 1.00 74.19 97 ASP A C 1
ATOM 789 O O . ASP A 1 97 ? -9.286 14.629 2.772 1.00 74.19 97 ASP A O 1
ATOM 793 N N . GLU A 1 98 ? -10.842 13.114 2.198 1.00 85.25 98 GLU A N 1
ATOM 794 C CA . GLU A 1 98 ? -11.894 13.564 3.118 1.00 85.25 98 GLU A CA 1
ATOM 795 C C . GLU A 1 98 ? -11.859 12.818 4.462 1.00 85.25 98 GLU A C 1
ATOM 797 O O . GLU A 1 98 ? -12.749 12.995 5.299 1.00 85.25 98 GLU A O 1
ATOM 802 N N . PHE A 1 99 ? -10.809 12.031 4.721 1.00 89.44 99 PHE A N 1
ATOM 803 C CA . PHE A 1 99 ? -10.705 11.235 5.940 1.00 89.44 99 PHE A CA 1
ATOM 804 C C . PHE A 1 99 ? -10.687 12.093 7.212 1.00 89.44 99 PHE A C 1
ATOM 806 O O . PHE A 1 99 ? -11.380 11.799 8.184 1.00 89.44 99 PHE A O 1
ATOM 813 N N . LYS A 1 100 ? -9.958 13.215 7.212 1.00 91.25 100 LYS A N 1
ATOM 814 C CA . LYS A 1 100 ? -9.916 14.128 8.368 1.00 91.25 100 LYS A CA 1
ATOM 815 C C . LYS A 1 100 ? -11.298 14.734 8.694 1.00 91.25 100 LYS A C 1
ATOM 817 O O . LYS A 1 100 ? -11.699 14.670 9.859 1.00 91.25 100 LYS A O 1
ATOM 822 N N . PRO A 1 101 ? -12.040 15.319 7.730 1.00 93.38 101 PRO A N 1
ATOM 823 C CA . PRO A 1 101 ? -13.430 15.725 7.945 1.00 93.38 101 PRO A CA 1
ATOM 824 C C . PRO A 1 101 ? -14.334 14.605 8.475 1.00 93.38 101 PRO A C 1
ATOM 826 O O . PRO A 1 101 ? -15.107 14.853 9.400 1.00 93.38 101 PRO A O 1
ATOM 829 N N . LEU A 1 102 ? -14.204 13.382 7.947 1.00 93.25 102 LEU A N 1
ATOM 830 C CA . LEU A 1 102 ? -14.968 12.213 8.396 1.00 93.25 102 LEU A CA 1
ATOM 831 C C . LEU A 1 102 ? -14.707 11.888 9.874 1.00 93.25 102 LEU A C 1
ATOM 833 O O . LEU A 1 102 ? -15.646 11.758 10.657 1.00 93.25 102 LEU A O 1
ATOM 837 N N . VAL A 1 103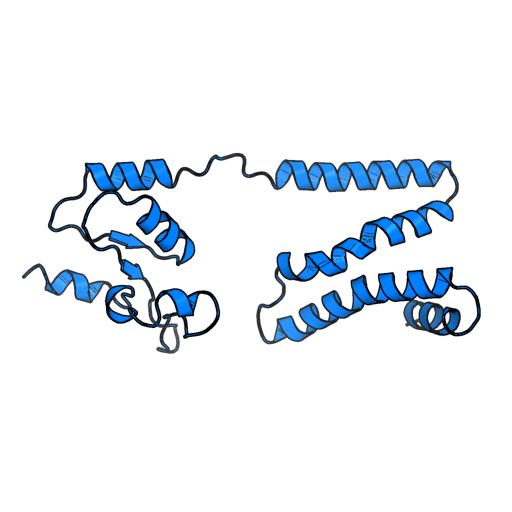 ? -13.441 11.816 10.289 1.00 94.88 103 VAL A N 1
ATOM 838 C CA . VAL A 1 103 ? -13.089 11.539 11.691 1.00 94.88 103 VAL A CA 1
ATOM 839 C C . VAL A 1 103 ? -13.582 12.661 12.610 1.00 94.88 103 VAL A C 1
ATOM 841 O O . VAL A 1 103 ? -14.090 12.405 13.701 1.00 94.88 103 VAL A O 1
ATOM 844 N N . ASN A 1 104 ? -13.521 13.920 12.162 1.00 94.69 104 ASN A N 1
ATOM 845 C CA . ASN A 1 104 ? -14.069 15.044 12.921 1.00 94.69 104 ASN A CA 1
ATOM 846 C C . ASN A 1 104 ? -15.600 14.960 13.073 1.00 94.69 104 ASN A C 1
ATOM 848 O O . ASN A 1 104 ? -16.139 15.255 14.142 1.00 94.69 104 ASN A O 1
ATOM 852 N N . TYR A 1 105 ? -16.307 14.520 12.030 1.00 94.88 105 TYR A N 1
ATOM 853 C CA . TYR A 1 105 ? -17.745 14.267 12.091 1.00 94.88 105 TYR A CA 1
ATOM 854 C C . TYR A 1 105 ? -18.090 13.223 13.162 1.00 94.88 105 TYR A C 1
ATOM 856 O O . TYR A 1 105 ? -19.021 13.442 13.938 1.00 94.88 105 TYR A O 1
ATOM 864 N N . ILE A 1 106 ? -17.312 12.142 13.264 1.00 94.62 106 ILE A N 1
ATOM 865 C CA . ILE A 1 106 ? -17.528 11.099 14.275 1.00 94.62 106 ILE A CA 1
ATOM 866 C C . ILE A 1 106 ? -17.195 11.629 15.678 1.00 94.62 106 ILE A C 1
ATOM 868 O O . ILE A 1 106 ? -18.016 11.532 16.585 1.00 94.62 106 ILE A O 1
ATOM 872 N N . ASN A 1 107 ? -16.061 12.316 15.852 1.00 94.19 107 ASN A N 1
ATOM 873 C CA . ASN A 1 107 ? -15.643 12.894 17.142 1.00 94.19 107 ASN A CA 1
ATOM 874 C C . ASN A 1 107 ? -16.639 13.895 17.755 1.00 94.19 107 ASN A C 1
ATOM 876 O O . ASN A 1 107 ? -16.617 14.117 18.972 1.00 94.19 107 ASN A O 1
ATOM 880 N N . THR A 1 108 ? -17.462 14.543 16.926 1.00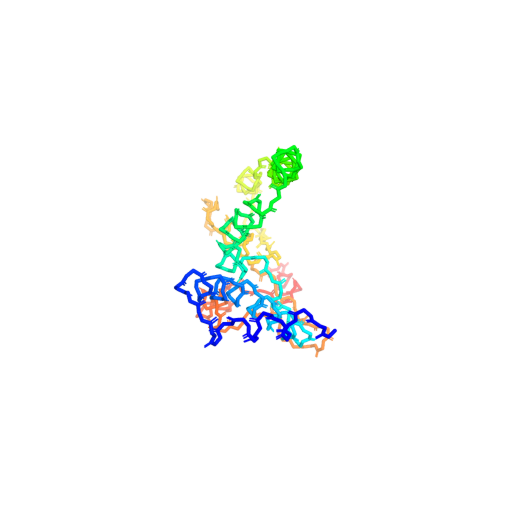 94.62 108 THR A N 1
ATOM 881 C CA . THR A 1 108 ? -18.489 15.500 17.378 1.00 94.62 108 THR A CA 1
ATOM 882 C C . THR A 1 108 ? -19.801 14.833 17.781 1.00 94.62 108 THR A C 1
ATOM 884 O O . THR A 1 108 ? -20.557 15.436 18.536 1.00 94.62 108 THR A O 1
ATOM 887 N N . ARG A 1 109 ? -20.067 13.607 17.314 1.00 94.12 109 ARG A N 1
ATOM 888 C CA . ARG A 1 109 ? -21.326 12.879 17.555 1.00 94.12 109 ARG A CA 1
ATOM 889 C C . ARG A 1 109 ? -21.182 11.640 18.429 1.00 94.12 109 ARG A C 1
ATOM 891 O O . ARG A 1 109 ? -22.199 11.102 18.843 1.00 94.12 109 ARG A O 1
ATOM 898 N N . TYR A 1 110 ? -19.950 11.225 18.706 1.00 92.44 110 TYR A N 1
ATOM 899 C CA . TYR A 1 110 ? -19.649 10.084 19.558 1.00 92.44 110 TYR A CA 1
ATOM 900 C C . TYR A 1 110 ? -20.331 10.189 20.929 1.00 92.44 110 TYR A C 1
ATOM 902 O O . TYR A 1 110 ? -20.200 11.205 21.620 1.00 92.44 110 TYR A O 1
ATOM 910 N N . GLN A 1 111 ? -20.988 9.108 21.338 1.00 91.25 111 GLN A N 1
ATOM 911 C CA . GLN A 1 111 ? -21.556 8.915 22.667 1.00 91.25 111 GLN A CA 1
ATOM 912 C C . GLN A 1 111 ? -20.782 7.833 23.439 1.00 91.25 111 GLN A C 1
ATOM 914 O O . GLN A 1 111 ? -20.213 6.935 22.825 1.00 91.25 111 GLN A O 1
ATOM 919 N N . PRO A 1 112 ? -20.764 7.855 24.787 1.00 85.50 112 PRO A N 1
ATOM 920 C CA . PRO A 1 112 ? -19.998 6.894 25.593 1.00 85.50 112 PRO A CA 1
ATOM 921 C C . PRO A 1 112 ? -20.283 5.408 25.321 1.00 85.50 112 PRO A C 1
ATOM 923 O O . PRO A 1 112 ? -19.425 4.578 25.607 1.00 85.50 112 PRO A O 1
ATOM 926 N N . ASN A 1 113 ? -21.451 5.083 24.763 1.00 86.06 113 ASN A N 1
ATOM 927 C CA . ASN A 1 113 ? -21.865 3.716 24.442 1.00 86.06 113 ASN A CA 1
ATOM 928 C C . ASN A 1 113 ? -21.603 3.324 22.978 1.00 86.06 113 ASN A C 1
ATOM 930 O O . ASN A 1 113 ? -21.956 2.217 22.580 1.00 86.06 113 ASN A O 1
ATOM 934 N N . ASP A 1 114 ? -20.995 4.204 22.184 1.00 89.19 114 ASP A N 1
ATOM 935 C CA . ASP A 1 114 ? -20.657 3.915 20.797 1.00 89.19 114 ASP A CA 1
ATOM 936 C C . ASP A 1 114 ? -19.331 3.149 20.710 1.00 89.19 114 ASP A C 1
ATOM 938 O O . ASP A 1 114 ? -18.405 3.352 21.496 1.00 89.19 114 ASP A O 1
ATOM 942 N N . ALA A 1 115 ? -19.206 2.293 19.698 1.00 89.38 115 ALA A N 1
ATOM 943 C CA . ALA A 1 115 ? -17.948 1.650 19.341 1.00 89.38 115 ALA A CA 1
ATOM 944 C C . ALA A 1 115 ? -17.580 2.015 17.902 1.00 89.38 115 ALA A C 1
ATOM 946 O O . ALA A 1 115 ? -18.398 1.881 16.992 1.00 89.38 115 ALA A O 1
ATOM 947 N N . VAL A 1 116 ? -16.334 2.445 17.687 1.00 92.62 116 VAL A N 1
ATOM 948 C CA . VAL A 1 116 ? -15.822 2.724 16.342 1.00 92.62 116 VAL A CA 1
ATOM 949 C C . VAL A 1 116 ? -14.954 1.570 15.868 1.00 92.62 116 VAL A C 1
ATOM 951 O O . VAL A 1 116 ? -14.006 1.161 16.542 1.00 92.62 116 VAL A O 1
ATOM 954 N N . ILE A 1 117 ? -15.279 1.063 14.683 1.00 93.69 117 ILE A N 1
ATOM 955 C CA . ILE A 1 117 ? -14.638 -0.098 14.078 1.00 93.69 117 ILE A CA 1
ATOM 956 C C . ILE A 1 117 ? -14.199 0.277 12.669 1.00 93.69 117 ILE A C 1
ATOM 958 O O . ILE A 1 117 ? -14.988 0.803 11.885 1.00 93.69 117 ILE A O 1
ATOM 962 N N . VAL A 1 118 ? -12.945 -0.011 12.339 1.00 94.31 118 VAL A N 1
ATOM 963 C CA . VAL A 1 118 ? -12.354 0.295 11.037 1.00 94.31 118 VAL A CA 1
ATOM 964 C C . VAL A 1 118 ? -11.940 -1.001 10.357 1.00 94.31 118 VAL A C 1
ATOM 966 O O . VAL A 1 118 ? -11.314 -1.855 10.972 1.00 94.31 118 VAL A O 1
ATOM 969 N N . SER A 1 119 ? -12.294 -1.170 9.084 1.00 91.06 119 SER A N 1
ATOM 970 C CA . SER A 1 119 ? -12.094 -2.443 8.374 1.00 91.06 119 SER A CA 1
ATOM 971 C C . SER A 1 119 ? -10.727 -2.594 7.708 1.00 91.06 119 SER A C 1
ATOM 973 O O . SER A 1 119 ? -10.338 -3.704 7.365 1.00 91.06 119 SER A O 1
ATOM 975 N N . LYS A 1 120 ? -9.999 -1.497 7.473 1.00 90.19 120 LYS A N 1
ATOM 976 C CA . LYS A 1 120 ? -8.692 -1.523 6.803 1.00 90.19 120 LYS A CA 1
ATOM 977 C C . LYS A 1 120 ? -7.618 -0.962 7.719 1.00 90.19 120 LYS A C 1
ATOM 979 O O . LYS A 1 120 ? -7.809 0.065 8.358 1.00 90.19 120 LYS A O 1
ATOM 984 N N . MET A 1 121 ? -6.453 -1.601 7.725 1.00 89.75 121 MET A N 1
ATOM 985 C CA . MET A 1 121 ? -5.341 -1.233 8.604 1.00 89.75 121 MET A CA 1
ATOM 986 C C . MET A 1 121 ? -4.820 0.195 8.369 1.00 89.75 121 MET A C 1
ATOM 988 O O . MET A 1 121 ? -4.550 0.912 9.328 1.00 89.75 121 MET A O 1
ATOM 992 N N . PHE A 1 122 ? -4.689 0.630 7.111 1.00 89.31 122 PHE A N 1
ATOM 993 C CA . PHE A 1 122 ? -4.232 1.995 6.820 1.00 89.31 122 PHE A CA 1
ATOM 994 C C . PHE A 1 122 ? -5.278 3.044 7.203 1.00 89.31 122 PHE A C 1
ATOM 996 O O . PHE A 1 122 ? -4.922 4.074 7.767 1.00 89.31 122 PHE A O 1
ATOM 1003 N N . ASP A 1 123 ? -6.561 2.742 7.006 1.00 92.12 123 ASP A N 1
ATOM 1004 C CA . ASP A 1 123 ? -7.654 3.600 7.465 1.00 92.12 123 ASP A CA 1
ATOM 1005 C C . ASP A 1 123 ? -7.679 3.663 8.998 1.00 92.12 123 ASP A C 1
ATOM 1007 O O . ASP A 1 123 ? -7.919 4.723 9.564 1.00 92.12 123 ASP A O 1
ATOM 1011 N N . TYR A 1 124 ? -7.374 2.557 9.687 1.00 92.56 124 TYR A N 1
ATOM 1012 C CA . TYR A 1 124 ? -7.278 2.514 11.148 1.00 92.56 124 TYR A CA 1
ATOM 1013 C C . TYR A 1 124 ? -6.157 3.422 11.661 1.00 92.56 124 TYR A C 1
ATOM 1015 O O . TYR A 1 124 ? -6.388 4.226 12.562 1.00 92.56 124 TYR A O 1
ATOM 1023 N N . LEU A 1 125 ? -4.969 3.360 11.053 1.00 91.38 125 LEU A N 1
ATOM 1024 C CA . LEU A 1 125 ? -3.856 4.254 11.388 1.00 91.38 125 LEU A CA 1
ATOM 1025 C C . LEU A 1 125 ? -4.228 5.728 11.174 1.00 91.38 125 LEU A C 1
ATOM 1027 O O . LEU A 1 125 ? -3.997 6.555 12.056 1.00 91.38 125 LEU A O 1
ATOM 1031 N N . SER A 1 126 ? -4.856 6.046 10.039 1.00 92.25 126 SER A N 1
ATOM 1032 C CA . SER A 1 126 ? -5.365 7.392 9.753 1.00 92.25 126 SER A CA 1
ATOM 1033 C C . SER A 1 126 ? -6.430 7.828 10.761 1.00 92.25 126 SER A C 1
ATOM 1035 O O . SER A 1 126 ? -6.452 8.985 11.184 1.00 92.25 126 SER A O 1
ATOM 1037 N N . TYR A 1 127 ? -7.298 6.909 11.188 1.00 93.94 127 TYR A N 1
ATOM 1038 C CA . TYR A 1 127 ? -8.342 7.181 12.170 1.00 93.94 127 TYR A CA 1
ATOM 1039 C C . TYR A 1 127 ? -7.742 7.522 13.524 1.00 93.94 127 TYR A C 1
ATOM 1041 O O . TYR A 1 127 ? -8.050 8.575 14.074 1.00 93.94 127 TYR A O 1
ATOM 1049 N N . VAL A 1 128 ? -6.854 6.667 14.035 1.00 91.81 128 VAL A N 1
ATOM 1050 C CA . VAL A 1 128 ? -6.155 6.879 15.307 1.00 91.81 128 VAL A CA 1
ATOM 1051 C C . VAL A 1 128 ? -5.402 8.208 15.291 1.00 91.81 128 VAL A C 1
ATOM 1053 O O . VAL A 1 128 ? -5.465 8.950 16.265 1.00 91.81 128 VAL A O 1
ATOM 1056 N N . TYR A 1 129 ? -4.758 8.553 14.174 1.00 92.69 129 TYR A N 1
ATOM 1057 C CA . TYR A 1 129 ? -4.045 9.821 14.024 1.00 92.69 129 TYR A CA 1
ATOM 1058 C C . TYR A 1 129 ? -4.959 11.059 14.108 1.00 92.69 129 TYR A C 1
ATOM 1060 O O . TYR A 1 129 ? -4.596 12.060 14.727 1.00 92.69 129 TYR A O 1
ATOM 1068 N N . TYR A 1 130 ? -6.142 11.022 13.485 1.00 94.06 130 TYR A N 1
ATOM 1069 C CA . TYR A 1 130 ? -7.078 12.154 13.489 1.00 94.06 130 TYR A CA 1
ATOM 1070 C C . TYR A 1 130 ? -8.078 12.139 14.651 1.00 94.06 130 TYR A C 1
ATOM 1072 O O . TYR A 1 130 ? -8.765 13.144 14.875 1.00 94.06 130 TYR A O 1
ATOM 1080 N N . ASN A 1 131 ? -8.186 11.034 15.388 1.00 93.81 131 ASN A N 1
ATOM 1081 C CA . ASN A 1 131 ? -9.050 10.934 16.550 1.00 93.81 131 ASN A CA 1
ATOM 1082 C C . ASN A 1 131 ? -8.533 11.860 17.662 1.00 93.81 131 ASN A C 1
ATOM 1084 O O . ASN A 1 131 ? -7.376 11.802 18.061 1.00 93.81 131 ASN A O 1
ATOM 1088 N N . ARG A 1 132 ? -9.405 12.741 18.158 1.00 90.69 132 ARG A N 1
ATOM 1089 C CA . ARG A 1 132 ? -9.092 13.697 19.236 1.00 90.69 132 ARG A CA 1
ATOM 1090 C C . ARG A 1 132 ? -9.791 13.355 20.549 1.00 90.69 132 ARG A C 1
ATOM 1092 O O . ARG A 1 132 ? -9.838 14.184 21.454 1.00 90.69 132 ARG A O 1
ATOM 1099 N N . ARG A 1 133 ? -10.417 12.185 20.625 1.00 88.50 133 ARG A N 1
ATOM 1100 C CA . ARG A 1 133 ? -11.186 11.718 21.774 1.00 88.50 133 ARG A CA 1
ATOM 1101 C C . ARG A 1 133 ? -10.523 10.488 22.373 1.00 88.50 133 ARG A C 1
ATOM 1103 O O . ARG A 1 133 ? -9.879 9.722 21.667 1.00 88.50 133 ARG A O 1
ATOM 1110 N N . ASP A 1 134 ? -10.764 10.280 23.659 1.00 85.50 134 ASP A N 1
ATOM 1111 C CA . ASP A 1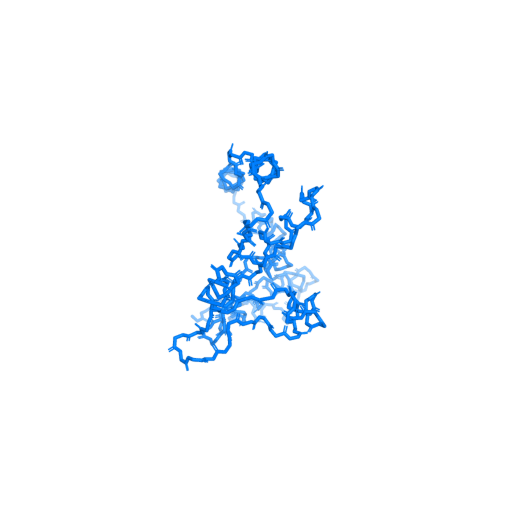 134 ? -10.177 9.187 24.439 1.00 85.50 134 ASP A CA 1
ATOM 1112 C C . ASP A 1 134 ? -11.003 7.884 24.382 1.00 85.50 134 ASP A C 1
ATOM 1114 O O . ASP A 1 134 ? -11.050 7.106 25.330 1.00 85.50 134 ASP A O 1
ATOM 1118 N N . TYR A 1 135 ? -11.721 7.648 23.278 1.00 87.00 135 TYR A N 1
ATOM 1119 C CA . TYR A 1 135 ? -12.416 6.377 23.066 1.00 87.00 135 TYR A CA 1
ATOM 1120 C C . TYR A 1 135 ? -11.575 5.429 22.218 1.00 87.00 135 TYR A C 1
ATOM 1122 O O . TYR A 1 135 ? -10.832 5.828 21.315 1.00 87.00 135 TYR A O 1
ATOM 1130 N N . ARG A 1 136 ? -11.731 4.133 22.490 1.00 84.69 136 ARG A N 1
ATOM 1131 C CA . ARG A 1 136 ? -11.009 3.085 21.777 1.00 84.69 136 ARG A CA 1
ATOM 1132 C C . ARG A 1 136 ? -11.618 2.863 20.394 1.00 84.69 136 ARG A C 1
ATOM 1134 O O . ARG A 1 136 ? -12.828 2.722 20.253 1.00 84.69 136 ARG A O 1
ATOM 1141 N N . THR A 1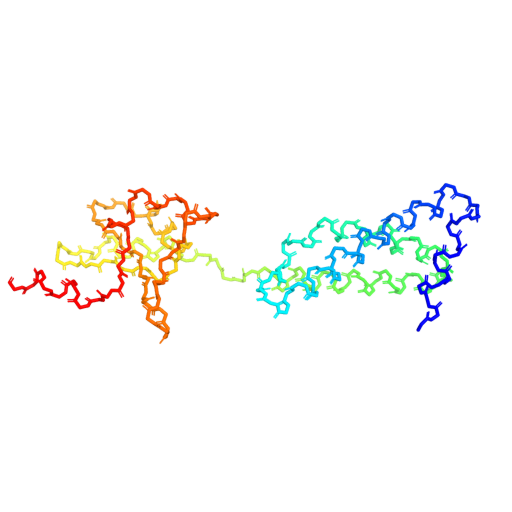 137 ? -10.756 2.812 19.386 1.00 91.50 137 THR A N 1
ATOM 1142 C CA . THR A 1 137 ? -11.103 2.377 18.028 1.00 91.50 137 THR A CA 1
ATOM 1143 C C . THR A 1 137 ? -10.573 0.963 17.832 1.00 91.50 137 THR A C 1
ATOM 1145 O O . THR A 1 137 ? -9.480 0.662 18.307 1.00 91.50 137 THR A O 1
ATOM 1148 N N . PHE A 1 138 ? -11.321 0.109 17.139 1.00 93.06 138 PHE A N 1
ATOM 1149 C CA . PHE A 1 138 ? -10.915 -1.268 16.852 1.00 93.06 138 PHE A CA 1
ATOM 1150 C C . PHE A 1 138 ? -10.672 -1.478 15.357 1.00 93.06 138 PHE A C 1
ATOM 1152 O O . PHE A 1 138 ? -11.348 -0.883 14.517 1.00 93.06 138 PHE A O 1
ATOM 1159 N N . LEU A 1 139 ? -9.732 -2.358 15.026 1.00 93.69 139 LEU A N 1
ATOM 1160 C CA . LEU A 1 139 ? -9.475 -2.827 13.670 1.00 93.69 139 LEU A CA 1
ATOM 1161 C C . LEU A 1 139 ? -10.163 -4.180 13.465 1.00 93.69 139 LEU A C 1
ATOM 1163 O O . LEU A 1 139 ? -9.857 -5.150 14.155 1.00 93.69 139 LEU A O 1
ATOM 1167 N N . TYR A 1 140 ? -11.107 -4.237 12.529 1.00 93.69 140 TYR A N 1
ATOM 1168 C CA . TYR A 1 140 ? -11.858 -5.453 12.233 1.00 93.69 140 TYR A CA 1
ATOM 1169 C C . TYR A 1 140 ? -11.029 -6.434 11.403 1.00 93.69 140 TYR A C 1
ATOM 1171 O O . TYR A 1 140 ? -10.591 -6.101 10.302 1.00 93.69 140 TYR A O 1
ATOM 1179 N N . THR A 1 141 ? -10.848 -7.644 11.924 1.00 92.75 141 THR A N 1
ATOM 1180 C CA . THR A 1 141 ? -10.052 -8.727 11.327 1.00 92.75 141 THR A CA 1
ATOM 1181 C C . THR A 1 141 ? -10.847 -10.032 11.339 1.00 92.75 141 THR A C 1
ATOM 1183 O O . THR A 1 141 ? -10.544 -10.931 12.126 1.00 92.75 141 THR A O 1
ATOM 1186 N N . PRO A 1 142 ? -11.899 -10.153 10.509 1.00 91.88 142 PRO A N 1
ATOM 1187 C CA . PRO A 1 142 ? -12.723 -11.354 10.493 1.00 91.88 142 PRO A CA 1
ATOM 1188 C C . PRO A 1 142 ? -11.886 -12.587 10.133 1.00 91.88 142 PRO A C 1
ATOM 1190 O O . PRO A 1 142 ? -10.942 -12.464 9.349 1.00 91.88 142 PRO A O 1
ATOM 1193 N N . PRO A 1 143 ? -12.232 -13.776 10.654 1.00 91.69 143 PRO A N 1
ATOM 1194 C CA . PRO A 1 143 ? -11.616 -15.017 10.212 1.00 91.69 143 PRO A CA 1
ATOM 1195 C C . PRO A 1 143 ? -11.756 -15.192 8.696 1.00 91.69 143 PRO A C 1
ATOM 1197 O O . PRO A 1 143 ? -12.763 -14.801 8.099 1.00 91.69 143 PRO A O 1
ATOM 1200 N N . ASN A 1 144 ? -10.752 -15.808 8.082 1.00 88.50 144 ASN A N 1
ATOM 1201 C CA . ASN A 1 144 ? -10.799 -16.202 6.681 1.00 88.50 144 ASN A CA 1
ATOM 1202 C C . ASN A 1 144 ? -11.874 -17.283 6.462 1.00 88.50 144 ASN A C 1
ATOM 1204 O O . ASN A 1 144 ? -12.353 -17.916 7.405 1.00 88.50 144 ASN A O 1
ATOM 1208 N N . ALA A 1 145 ? -12.241 -17.531 5.202 1.00 88.56 145 ALA A N 1
ATOM 1209 C CA . ALA A 1 145 ? -13.264 -18.524 4.853 1.00 88.56 145 ALA A CA 1
ATOM 1210 C C . ALA A 1 145 ? -12.924 -19.957 5.318 1.00 88.56 145 ALA A C 1
ATOM 1212 O O . ALA A 1 145 ? -13.823 -20.768 5.519 1.00 88.56 145 ALA A O 1
ATOM 1213 N N . ASP A 1 146 ? -11.640 -20.258 5.508 1.00 89.25 146 ASP A N 1
ATOM 1214 C CA . ASP A 1 146 ? -11.117 -21.527 6.027 1.00 89.25 146 ASP A CA 1
ATOM 1215 C C . ASP A 1 146 ? -11.039 -21.579 7.569 1.00 89.25 146 ASP A C 1
ATOM 1217 O O . ASP A 1 146 ? -10.553 -22.556 8.136 1.00 89.25 146 ASP A O 1
ATOM 1221 N N . GLY A 1 147 ? -11.509 -20.534 8.260 1.00 87.06 147 GLY A N 1
ATOM 1222 C CA . GLY A 1 147 ? -11.485 -20.414 9.717 1.00 87.06 147 GLY A CA 1
ATOM 1223 C C . GLY A 1 147 ? -10.145 -19.956 10.296 1.00 87.06 147 GLY A C 1
ATOM 1224 O O . GLY A 1 147 ? -10.031 -19.807 11.514 1.00 87.06 147 GLY A O 1
ATOM 1225 N N . THR A 1 148 ? -9.132 -19.703 9.461 1.00 88.75 148 THR A N 1
ATOM 1226 C CA . THR A 1 148 ? -7.854 -19.155 9.929 1.00 88.75 148 THR A CA 1
ATOM 1227 C C . THR A 1 148 ? -7.998 -17.688 10.346 1.00 88.75 148 THR A C 1
ATOM 1229 O O . THR A 1 148 ? -8.909 -16.978 9.916 1.00 88.75 148 THR A O 1
ATOM 1232 N N . SER A 1 149 ? -7.106 -17.216 11.221 1.00 86.69 149 SER A N 1
ATOM 1233 C CA . SER A 1 149 ? -7.137 -15.832 11.705 1.00 86.69 149 SER A CA 1
ATOM 1234 C C . SER A 1 149 ? -6.939 -14.833 10.562 1.00 86.69 149 SER A C 1
ATOM 1236 O O . SER A 1 149 ? -5.987 -14.950 9.791 1.00 86.69 149 SER A O 1
ATOM 1238 N N . GLY A 1 150 ? -7.797 -13.811 10.496 1.00 86.62 150 GLY A N 1
ATOM 1239 C CA . GLY A 1 150 ? -7.609 -12.660 9.608 1.00 86.62 150 GLY A CA 1
ATOM 1240 C C . GLY A 1 150 ? -6.651 -11.604 10.168 1.00 86.62 150 GLY A C 1
ATOM 1241 O O . GLY A 1 150 ? -6.413 -10.583 9.520 1.00 86.62 150 GLY A O 1
ATOM 1242 N N . ARG A 1 151 ? -6.115 -11.804 11.382 1.00 89.31 151 ARG A N 1
ATOM 1243 C CA . ARG A 1 151 ? -5.180 -10.857 11.999 1.00 89.31 151 ARG A CA 1
ATOM 1244 C C . ARG A 1 151 ? -3.844 -10.855 11.243 1.00 89.31 151 ARG A C 1
ATOM 1246 O O . ARG A 1 151 ? -3.326 -11.925 10.916 1.00 89.31 151 ARG A O 1
ATOM 1253 N N . PRO A 1 152 ? -3.238 -9.677 11.011 1.00 86.62 152 PRO A N 1
ATOM 1254 C CA . PRO A 1 152 ? -1.871 -9.585 10.516 1.00 86.62 152 PRO A CA 1
ATOM 1255 C C . PRO A 1 152 ? -0.887 -10.346 11.417 1.00 86.62 152 PRO A C 1
ATOM 1257 O O . PRO A 1 152 ? -1.010 -10.335 12.642 1.00 86.62 152 PRO A O 1
ATOM 1260 N N . ASN A 1 153 ? 0.112 -10.985 10.811 1.00 84.62 153 ASN A N 1
ATOM 1261 C CA . ASN A 1 153 ? 1.189 -11.649 11.544 1.00 84.62 153 ASN A CA 1
ATOM 1262 C C . ASN A 1 153 ? 2.238 -10.636 12.054 1.00 84.62 153 ASN A C 1
ATOM 1264 O O . ASN A 1 153 ? 2.159 -9.438 11.790 1.00 84.62 153 ASN A O 1
ATOM 1268 N N . ALA A 1 154 ? 3.264 -11.116 12.760 1.00 85.12 154 ALA A N 1
ATOM 1269 C CA . ALA A 1 154 ? 4.344 -10.278 13.292 1.00 85.12 154 ALA A CA 1
ATOM 1270 C C . ALA A 1 154 ? 5.288 -9.682 12.219 1.00 85.12 154 ALA A C 1
ATOM 1272 O O . ALA A 1 154 ? 6.329 -9.127 12.563 1.00 85.12 154 ALA A O 1
ATOM 1273 N N . TYR A 1 155 ? 4.973 -9.810 10.927 1.00 81.75 155 TYR A N 1
ATOM 1274 C CA . TYR A 1 155 ? 5.823 -9.364 9.827 1.00 81.75 155 TYR A CA 1
ATOM 1275 C C . TYR A 1 155 ? 5.265 -8.109 9.139 1.00 81.75 155 TYR A C 1
ATOM 1277 O O . TYR A 1 155 ? 4.054 -7.899 9.040 1.00 81.75 155 TYR A O 1
ATOM 1285 N N . GLY A 1 156 ? 6.161 -7.253 8.637 1.00 83.38 156 GLY A N 1
ATOM 1286 C CA . GLY A 1 156 ? 5.790 -6.009 7.961 1.00 83.38 156 GLY A CA 1
ATOM 1287 C C . GLY A 1 156 ? 4.951 -5.095 8.859 1.00 83.38 156 GLY A C 1
ATOM 1288 O O . GLY A 1 156 ? 5.272 -4.898 10.029 1.00 83.38 156 GLY A O 1
ATOM 1289 N N . PHE A 1 157 ? 3.854 -4.550 8.329 1.00 81.94 157 PHE A N 1
ATOM 1290 C CA . PHE A 1 157 ? 2.972 -3.644 9.074 1.00 81.94 157 PHE A CA 1
ATOM 1291 C C . PHE A 1 157 ? 2.220 -4.301 10.240 1.00 81.94 157 PHE A C 1
ATOM 1293 O O . PHE A 1 157 ? 1.817 -3.595 11.159 1.00 81.94 157 PHE A O 1
ATOM 1300 N N . GLY A 1 158 ? 2.045 -5.627 10.245 1.00 83.19 158 GLY A N 1
ATOM 1301 C CA . GLY A 1 158 ? 1.391 -6.315 11.362 1.00 83.19 158 GLY A CA 1
ATOM 1302 C C . GLY A 1 158 ? 2.201 -6.252 12.661 1.00 83.19 158 GLY A C 1
ATOM 1303 O O . GLY A 1 158 ? 1.628 -6.233 13.749 1.00 83.19 158 GLY A O 1
ATOM 1304 N N . SER A 1 159 ? 3.525 -6.083 12.556 1.00 87.06 159 SER A N 1
ATOM 1305 C CA . SER A 1 159 ? 4.405 -5.882 13.715 1.00 87.06 159 SER A CA 1
ATOM 1306 C C . SER A 1 159 ? 4.028 -4.662 14.568 1.00 87.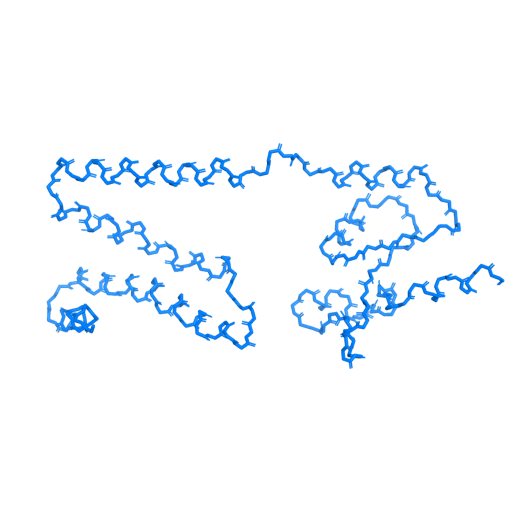06 159 SER A C 1
ATOM 1308 O O . SER A 1 159 ? 4.261 -4.680 15.775 1.00 87.06 159 SER A O 1
ATOM 1310 N N . LEU A 1 160 ? 3.385 -3.643 13.978 1.00 87.38 160 LEU A N 1
ATOM 1311 C CA . LEU A 1 160 ? 2.995 -2.403 14.663 1.00 87.38 160 LEU A CA 1
ATOM 1312 C C . LEU A 1 160 ? 1.995 -2.623 15.801 1.00 87.38 160 LEU A C 1
ATOM 1314 O O . LEU A 1 160 ? 1.949 -1.827 16.733 1.00 87.38 160 LEU A O 1
ATOM 1318 N N . PHE A 1 161 ? 1.194 -3.684 15.718 1.00 86.81 161 PHE A N 1
ATOM 1319 C CA . PHE A 1 161 ? 0.129 -3.967 16.679 1.00 86.81 161 PHE A CA 1
ATOM 1320 C C . PHE A 1 161 ? 0.303 -5.321 17.358 1.00 86.81 161 PHE A C 1
ATOM 1322 O O . PHE A 1 161 ? -0.524 -5.692 18.183 1.00 86.81 161 PHE A O 1
ATOM 1329 N N . TYR A 1 162 ? 1.358 -6.070 17.025 1.00 84.19 162 TYR A N 1
ATOM 1330 C CA . TYR A 1 162 ? 1.526 -7.449 17.480 1.00 84.19 162 TYR A CA 1
ATOM 1331 C C . TYR A 1 162 ? 1.570 -7.558 19.013 1.00 84.19 162 TYR A C 1
ATOM 1333 O O . TYR A 1 162 ? 0.953 -8.451 19.586 1.00 84.19 162 TYR A O 1
ATOM 1341 N N . ALA A 1 163 ? 2.220 -6.606 19.693 1.00 85.00 163 ALA A N 1
ATOM 1342 C CA . ALA A 1 163 ? 2.283 -6.569 21.156 1.00 85.00 163 ALA A CA 1
ATOM 1343 C C . ALA A 1 163 ? 0.956 -6.150 21.824 1.00 85.00 163 ALA A C 1
ATOM 1345 O O . ALA A 1 163 ? 0.724 -6.474 22.986 1.00 85.00 163 ALA A O 1
ATOM 1346 N N . GLN A 1 164 ? 0.078 -5.444 21.108 1.00 86.50 164 GLN A N 1
ATOM 1347 C CA . GLN A 1 164 ? -1.220 -4.960 21.592 1.00 86.50 164 GLN A CA 1
ATOM 1348 C C . GLN A 1 164 ? -2.380 -5.560 20.783 1.00 86.50 164 GLN A C 1
ATOM 1350 O O . GLN A 1 164 ? -3.434 -4.933 20.634 1.00 86.50 164 GLN A O 1
ATOM 1355 N N . ALA A 1 165 ? -2.191 -6.772 20.256 1.00 85.75 165 ALA A N 1
ATOM 1356 C CA . ALA A 1 165 ? -3.117 -7.400 19.321 1.00 85.75 165 ALA A CA 1
ATOM 1357 C C . ALA A 1 165 ? -4.524 -7.531 19.923 1.00 85.75 165 ALA A C 1
ATOM 1359 O O . ALA A 1 165 ? -5.503 -7.147 19.289 1.00 85.75 165 ALA A O 1
ATOM 1360 N N . ASP A 1 166 ? -4.619 -7.955 21.184 1.00 84.88 166 ASP A N 1
ATOM 1361 C CA . ASP A 1 166 ? -5.899 -8.154 21.880 1.00 84.88 166 ASP A CA 1
ATOM 1362 C C . ASP A 1 166 ? -6.628 -6.849 22.225 1.00 84.88 166 ASP A C 1
ATOM 1364 O O . ASP A 1 166 ? -7.816 -6.853 22.539 1.00 84.88 166 ASP A O 1
ATOM 1368 N N . GLN A 1 167 ? -5.926 -5.714 22.176 1.00 86.06 167 GLN A N 1
ATOM 1369 C CA . GLN A 1 167 ? -6.513 -4.393 22.410 1.00 86.06 167 GLN A CA 1
ATOM 1370 C C . GLN A 1 167 ? -6.876 -3.676 21.108 1.00 86.06 167 GLN A C 1
ATOM 1372 O O . GLN A 1 167 ? -7.684 -2.749 21.138 1.00 86.06 167 GLN A O 1
ATOM 1377 N N . THR A 1 168 ? -6.276 -4.098 19.993 1.00 89.75 168 THR A N 1
ATOM 1378 C CA . THR A 1 168 ? -6.386 -3.447 18.683 1.00 89.75 168 THR A CA 1
ATOM 1379 C C . THR A 1 168 ? -7.388 -4.157 17.783 1.00 89.75 168 THR A C 1
ATOM 1381 O O . THR A 1 168 ? -8.182 -3.502 17.108 1.00 89.75 168 THR A O 1
ATOM 1384 N N . TYR A 1 169 ? -7.357 -5.489 17.761 1.00 91.50 169 TYR A N 1
ATOM 1385 C CA . TYR A 1 169 ? -8.114 -6.292 16.811 1.00 91.50 169 TYR A CA 1
ATOM 1386 C C . TYR A 1 169 ? -9.453 -6.753 17.367 1.00 91.50 169 TYR A C 1
ATOM 1388 O O . TYR A 1 169 ? -9.578 -7.103 18.541 1.00 91.50 169 TYR A O 1
ATOM 1396 N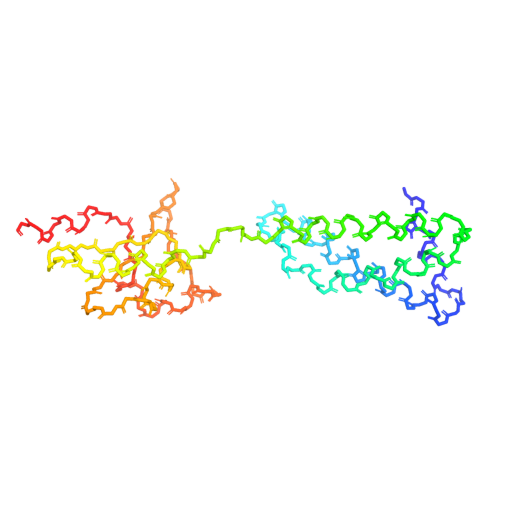 N . ILE A 1 170 ? -10.447 -6.807 16.487 1.00 91.62 170 ILE A N 1
ATOM 1397 C CA . ILE A 1 170 ? -11.716 -7.466 16.757 1.00 91.62 170 ILE A CA 1
ATOM 1398 C C . ILE A 1 170 ? -12.081 -8.393 15.603 1.00 91.62 170 ILE A C 1
ATOM 1400 O O . ILE A 1 170 ? -12.203 -7.964 14.459 1.00 91.62 170 ILE A O 1
ATOM 1404 N N . ASP A 1 171 ? -12.290 -9.670 15.913 1.00 90.75 171 ASP A N 1
ATOM 1405 C CA . ASP A 1 171 ? -12.543 -10.688 14.885 1.00 90.75 171 ASP A CA 1
ATOM 1406 C C . ASP A 1 171 ? -14.044 -10.922 14.662 1.00 90.75 171 ASP A C 1
ATOM 1408 O O . ASP A 1 171 ? -14.468 -11.368 13.599 1.00 90.75 171 ASP A O 1
ATOM 1412 N N . ASN A 1 172 ? -14.878 -10.611 15.662 1.00 87.25 172 ASN A N 1
ATOM 1413 C CA . ASN A 1 172 ? -16.321 -10.821 15.600 1.00 87.25 172 ASN A CA 1
ATOM 1414 C C . ASN A 1 172 ? -17.083 -9.670 16.264 1.00 87.25 172 ASN A C 1
ATOM 1416 O O . ASN A 1 172 ? -16.911 -9.393 17.452 1.00 87.25 172 ASN A O 1
ATOM 1420 N N . LEU A 1 173 ? -17.989 -9.054 15.506 1.00 86.00 173 LEU A N 1
ATOM 1421 C CA . LEU A 1 173 ? -18.792 -7.909 15.940 1.00 86.00 173 LEU A CA 1
ATOM 1422 C C . LEU A 1 173 ? -19.791 -8.262 17.053 1.00 86.00 173 LEU A C 1
ATOM 1424 O O . LEU A 1 173 ? -20.151 -7.405 17.856 1.00 86.00 173 LEU A O 1
ATOM 1428 N N . THR A 1 174 ? -20.199 -9.529 17.161 1.00 81.94 174 THR A N 1
ATOM 1429 C CA . THR A 1 174 ? -21.133 -9.987 18.206 1.00 81.94 174 THR A CA 1
ATOM 1430 C C . THR A 1 174 ? -20.561 -9.856 19.620 1.00 81.94 174 THR A C 1
ATOM 1432 O O . THR A 1 174 ? -21.319 -9.768 20.585 1.00 81.94 174 THR A O 1
ATOM 1435 N N . THR A 1 175 ? -19.232 -9.782 19.765 1.00 74.62 175 THR A N 1
ATOM 1436 C CA . THR A 1 175 ? -18.583 -9.588 21.072 1.00 74.62 175 THR A CA 1
ATOM 1437 C C . THR A 1 175 ? -18.798 -8.181 21.635 1.00 74.62 175 THR A C 1
ATOM 1439 O O . THR A 1 175 ? -18.844 -8.026 22.854 1.00 74.62 175 THR A O 1
ATOM 1442 N N . LEU A 1 176 ? -19.037 -7.177 20.782 1.00 73.12 176 LEU A N 1
ATOM 1443 C CA . LEU A 1 176 ? -19.368 -5.812 21.211 1.00 73.12 176 LEU A CA 1
ATOM 1444 C C . LEU A 1 176 ? -20.783 -5.718 21.785 1.00 73.12 176 LEU A C 1
ATOM 1446 O O . LEU A 1 176 ? -21.009 -4.996 22.751 1.00 73.12 176 LEU A O 1
ATOM 1450 N N . SER A 1 177 ? -21.721 -6.511 21.256 1.00 61.22 177 SER A N 1
ATOM 1451 C CA . SER A 1 177 ? -23.115 -6.526 21.717 1.00 61.22 177 SER A CA 1
ATOM 1452 C C . SER A 1 177 ? -23.263 -6.990 23.169 1.00 61.22 177 SER A C 1
ATOM 1454 O O . SER A 1 177 ? -24.189 -6.561 23.849 1.00 61.22 177 SER A O 1
ATOM 1456 N N . LYS A 1 178 ? -22.363 -7.847 23.673 1.00 51.91 178 LYS A N 1
ATOM 1457 C CA . LYS A 1 178 ? -22.454 -8.392 25.041 1.00 51.91 178 LYS A CA 1
ATOM 1458 C C . LYS A 1 178 ? -22.140 -7.377 26.143 1.00 51.91 178 LYS A C 1
ATOM 1460 O O . LYS A 1 178 ? -22.398 -7.671 27.301 1.00 51.91 178 LYS A O 1
ATOM 1465 N N . ARG A 1 179 ? -21.610 -6.196 25.806 1.00 47.41 179 ARG A N 1
ATOM 1466 C CA . ARG A 1 179 ? -21.415 -5.089 26.760 1.00 47.41 179 ARG A CA 1
ATOM 1467 C C . ARG A 1 179 ? -22.667 -4.218 26.949 1.00 47.41 179 ARG A C 1
ATOM 1469 O O . ARG A 1 179 ? -22.613 -3.273 27.727 1.00 47.41 179 ARG A O 1
ATOM 1476 N N . HIS A 1 180 ? -23.756 -4.528 26.238 1.00 41.25 180 HIS A N 1
ATOM 1477 C CA . HIS A 1 180 ? -25.038 -3.810 26.268 1.00 41.25 180 HIS A CA 1
ATOM 1478 C C . HIS A 1 180 ? -26.155 -4.554 27.030 1.00 41.25 180 HIS A C 1
ATOM 1480 O O . HIS A 1 180 ? -27.329 -4.226 26.858 1.00 41.25 180 HIS A O 1
ATOM 1486 N N . HIS A 1 181 ? -25.800 -5.528 27.874 1.00 33.78 181 HIS A N 1
ATOM 1487 C CA . HIS A 1 181 ? -26.696 -6.138 28.860 1.00 33.78 181 HIS A CA 1
ATOM 1488 C C . HIS A 1 181 ? -26.084 -6.049 30.253 1.00 33.78 181 HIS A C 1
ATOM 1490 O O . HIS A 1 181 ? -24.871 -6.338 30.369 1.00 33.78 181 HIS A O 1
#

Foldseek 3Di:
DPPVVVLVVVCVDDDPVSVVLNVLVCLQCVQQVVQVVVCVVPVSPDPVSCPRNVVSVVVNLVVVLVVDDPVVSVVVVVVVCVVVVVCVVVPDPPDDPCLLVVLVVCLVVDDPLDAAEDADPVSLVSNVVNHPDPDAHEYEQAADPVRHTSQDDCDDPSVVCVVVPVRHYDHDPVVSVVVVD

Organism: NCBI:txid1299174

Sequence (181 aa):
GSFIGTVGRISLCNGENERYRLILFCNLVIPVTLVFLISWWMPLFIDRYFFFSSLSIPPLLAALLTRVKKAFCGFCFLVFTLLFGYGLYHNNPTRKDEFKPLVNYINTRYQPNDAVIVSKMFDYLSYVYYNRRDYRTFLYTPPNADGTSGRPNAYGFGSLFYAQADQTYIDNLTTLSKRHH

Secondary structure (DSSP, 8-state):
-HHHHHHHHHTTSS-HHHHHHHHHHHHHHHHHHHHHHHTTTS----GGGGHHHHTTHHHHHHHHHTTS-HHHHHHHHHHHHHHHHHHHHHTS-SS---HHHHHHHHHHH--TT--EEESSHHHHHHHHHH--SSPPEEEE-PPPTTS---S--SSGGGGGTGGGHHHHEES-THHHHGGG-

Radius of gyration: 25.81 Å; chains: 1; bounding box: 60×37×67 Å